Protein AF-A0A8S1H9S7-F1 (afdb_monomer_lite)

InterPro domains:
  IPR008211 Laminin, N-terminal [PF00055] (35-114)
  IPR008211 Laminin, N-terminal [PS51117] (30-124)
  IPR008211 Laminin, N-terminal [SM00136] (28-124)
  IPR050440 Laminin/Netrin Extracellular Matrix [PTHR10574] (32-111)

pLDDT: mean 72.53, std 21.13, range [36.5, 97.0]

Radius of gyration: 28.05 Å; chains: 1; bounding box: 48×44×90 Å

Structure (mmCIF, N/CA/C/O backbone):
data_AF-A0A8S1H9S7-F1
#
_entry.id   AF-A0A8S1H9S7-F1
#
loop_
_atom_site.group_PDB
_atom_site.id
_atom_site.type_symbol
_atom_site.label_atom_id
_atom_site.label_alt_id
_atom_site.label_comp_id
_atom_site.label_asym_id
_atom_site.label_entity_id
_atom_site.label_seq_id
_atom_site.pdbx_PDB_ins_code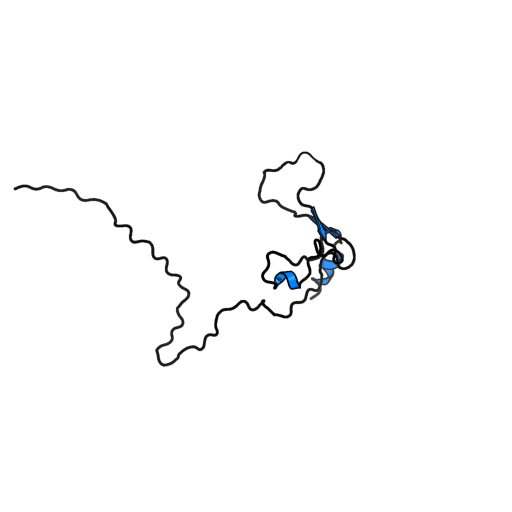
_atom_site.Cartn_x
_atom_site.Cartn_y
_atom_site.Cartn_z
_atom_site.occupancy
_atom_site.B_iso_or_equiv
_atom_site.auth_seq_id
_atom_site.auth_comp_id
_atom_site.auth_asym_id
_atom_site.auth_atom_id
_atom_site.pdbx_PDB_model_num
ATOM 1 N N . MET A 1 1 ? 25.081 -22.530 74.762 1.00 41.41 1 MET A N 1
ATOM 2 C CA . MET A 1 1 ? 26.457 -22.103 75.108 1.00 41.41 1 MET A CA 1
ATOM 3 C C . MET A 1 1 ? 27.347 -22.540 73.957 1.00 41.41 1 MET A C 1
ATOM 5 O O . MET A 1 1 ? 27.520 -23.736 73.816 1.00 41.41 1 MET A O 1
ATOM 9 N N . ARG A 1 2 ? 27.864 -21.734 73.037 1.00 36.50 2 ARG A N 1
ATOM 10 C CA . ARG A 1 2 ? 28.006 -20.289 72.792 1.00 36.50 2 ARG A CA 1
ATOM 11 C C . ARG A 1 2 ? 28.033 -20.168 71.246 1.00 36.50 2 ARG A C 1
ATOM 13 O O . ARG A 1 2 ? 28.581 -21.064 70.616 1.00 36.50 2 ARG A O 1
ATOM 20 N N . GLU A 1 3 ? 27.263 -19.274 70.626 1.00 40.66 3 GLU A N 1
ATOM 21 C CA . GLU A 1 3 ? 27.714 -17.969 70.080 1.00 40.66 3 GLU A CA 1
ATOM 22 C C . GLU A 1 3 ? 29.023 -18.083 69.257 1.00 40.66 3 GLU A C 1
ATOM 24 O O . GLU A 1 3 ? 30.015 -18.585 69.775 1.00 40.66 3 GLU A O 1
ATOM 29 N N . VAL A 1 4 ? 29.135 -17.642 67.995 1.00 41.12 4 VAL A N 1
ATOM 30 C CA . VAL A 1 4 ? 29.053 -16.238 67.542 1.00 41.12 4 VAL A CA 1
ATOM 31 C C . VAL A 1 4 ? 29.016 -16.196 65.989 1.00 41.12 4 VAL A C 1
ATOM 33 O O . VAL A 1 4 ? 29.908 -16.736 65.347 1.00 41.12 4 VAL A O 1
ATOM 36 N N . LEU A 1 5 ? 27.998 -15.515 65.438 1.00 39.31 5 LEU A N 1
ATOM 37 C CA . LEU A 1 5 ? 28.032 -14.527 64.331 1.00 39.31 5 LEU A CA 1
ATOM 38 C C . LEU A 1 5 ? 28.705 -14.874 62.976 1.00 39.31 5 LEU A C 1
ATOM 40 O O . LEU A 1 5 ? 29.923 -14.952 62.889 1.00 39.31 5 LEU A O 1
ATOM 44 N N . LEU A 1 6 ? 27.932 -14.836 61.880 1.00 36.94 6 LEU A N 1
ATOM 45 C CA . LEU A 1 6 ? 28.068 -13.787 60.850 1.00 36.94 6 LEU A CA 1
ATOM 46 C C . LEU A 1 6 ? 26.891 -13.828 59.859 1.00 36.94 6 LEU A C 1
ATOM 48 O O . LEU A 1 6 ? 26.517 -14.875 59.341 1.00 36.94 6 LEU A O 1
ATOM 52 N N . ALA A 1 7 ? 26.306 -12.653 59.639 1.00 46.06 7 ALA A N 1
ATOM 53 C CA . ALA A 1 7 ? 25.258 -12.366 58.673 1.00 46.06 7 ALA A CA 1
ATOM 54 C C . ALA A 1 7 ? 25.735 -12.540 57.218 1.00 46.06 7 ALA A C 1
ATOM 56 O O . ALA A 1 7 ? 26.934 -12.667 56.982 1.00 46.06 7 ALA A O 1
ATOM 57 N N . VAL A 1 8 ? 24.783 -12.376 56.287 1.00 43.41 8 VAL A N 1
ATOM 58 C CA . VAL A 1 8 ? 24.926 -11.856 54.908 1.00 43.41 8 VAL A CA 1
ATOM 59 C C . VAL A 1 8 ? 24.431 -12.834 53.818 1.00 43.41 8 VAL A C 1
ATOM 61 O O . VAL A 1 8 ? 25.081 -13.809 53.469 1.00 43.41 8 VAL A O 1
ATOM 64 N N . LEU A 1 9 ? 23.277 -12.446 53.248 1.00 45.97 9 LEU A N 1
ATOM 65 C CA . LEU A 1 9 ? 22.764 -12.705 51.892 1.00 45.97 9 LEU A CA 1
ATOM 66 C C . LEU A 1 9 ? 22.222 -14.098 51.555 1.00 45.97 9 LEU A C 1
ATOM 68 O O . LEU A 1 9 ? 22.912 -14.906 50.953 1.00 45.97 9 LEU A O 1
ATOM 72 N N . LEU A 1 10 ? 20.906 -14.257 51.699 1.00 40.78 10 LEU A N 1
ATOM 73 C CA . LEU A 1 10 ? 20.087 -14.637 50.546 1.00 40.78 10 LEU A CA 1
ATOM 74 C C . LEU A 1 10 ? 18.857 -13.732 50.546 1.00 40.78 10 LEU A C 1
ATOM 76 O O . LEU A 1 10 ? 17.881 -13.972 51.251 1.00 40.78 10 LEU A O 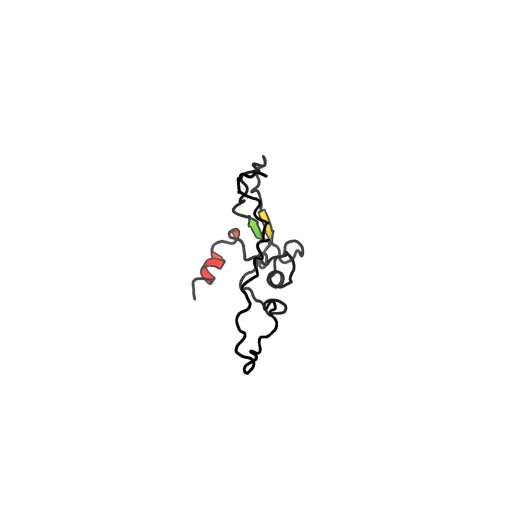1
ATOM 80 N N . ALA A 1 11 ? 18.968 -12.633 49.797 1.00 42.91 11 ALA A N 1
ATOM 81 C CA . ALA A 1 11 ? 17.824 -11.838 49.396 1.00 42.91 11 ALA A CA 1
ATOM 82 C C . ALA A 1 11 ? 16.828 -12.798 48.740 1.00 42.91 11 ALA A C 1
ATOM 84 O O . ALA A 1 11 ? 17.098 -13.350 47.673 1.00 42.91 11 ALA A O 1
ATOM 85 N N . THR A 1 12 ? 15.710 -13.057 49.415 1.00 43.53 12 THR A N 1
ATOM 86 C CA . THR A 1 12 ? 14.556 -13.683 48.785 1.00 43.53 12 THR A CA 1
ATOM 87 C C . THR A 1 12 ? 14.206 -12.789 47.612 1.00 43.53 12 THR A C 1
ATOM 89 O O . THR A 1 12 ? 13.908 -11.613 47.817 1.00 43.53 12 THR A O 1
ATOM 92 N N . SER A 1 13 ? 14.332 -13.317 46.399 1.00 47.12 13 SER A N 1
ATOM 93 C CA . SER A 1 13 ? 13.930 -12.638 45.178 1.00 47.12 13 SER A CA 1
ATOM 94 C C . SER A 1 13 ? 12.456 -12.269 45.313 1.00 47.12 13 SER A C 1
ATOM 96 O O . SER A 1 13 ? 11.583 -13.096 45.051 1.00 47.12 13 SER A O 1
ATOM 98 N N . SER A 1 14 ? 12.169 -11.046 45.764 1.00 44.81 14 SER A N 1
ATOM 99 C CA . SER A 1 14 ? 10.900 -10.405 45.475 1.00 44.81 14 SER A CA 1
ATOM 100 C C . SER A 1 14 ? 10.873 -10.328 43.960 1.00 44.81 14 SER A C 1
ATOM 102 O O . SER A 1 14 ? 11.643 -9.569 43.367 1.00 44.81 14 SER A O 1
ATOM 104 N N . ALA A 1 15 ? 10.100 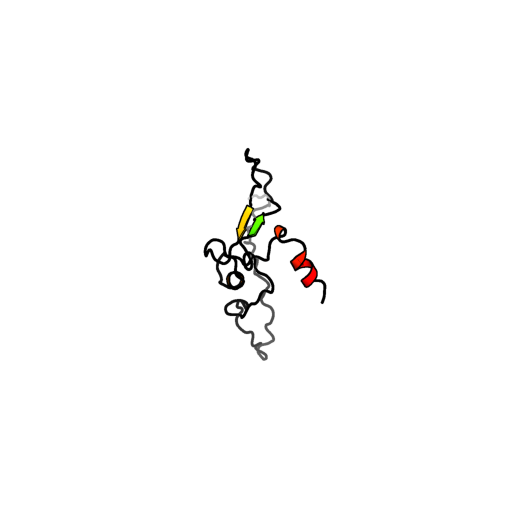-11.224 43.347 1.00 51.78 15 ALA A N 1
ATOM 105 C CA . ALA A 1 15 ? 9.768 -11.136 41.942 1.00 51.78 15 ALA A CA 1
ATOM 106 C C . ALA A 1 15 ? 9.416 -9.672 41.673 1.00 51.78 15 ALA A C 1
ATOM 108 O O . ALA A 1 15 ? 8.587 -9.099 42.379 1.00 51.78 15 ALA A O 1
ATOM 109 N N . PHE A 1 16 ? 10.152 -9.048 40.757 1.00 41.62 16 PHE A N 1
ATOM 110 C CA . PHE A 1 16 ? 9.838 -7.712 40.290 1.00 41.62 16 PHE A CA 1
ATOM 111 C C . PHE A 1 16 ? 8.455 -7.795 39.649 1.00 41.62 16 PHE A C 1
ATOM 113 O O . PHE A 1 16 ? 8.325 -8.256 38.517 1.00 41.62 16 PHE A O 1
ATOM 120 N N . ASP A 1 17 ? 7.434 -7.423 40.411 1.00 42.19 17 ASP A N 1
ATOM 121 C CA . ASP A 1 17 ? 6.100 -7.161 39.900 1.00 42.19 17 ASP A CA 1
ATOM 122 C C . ASP A 1 17 ? 6.185 -5.806 39.198 1.00 42.19 17 ASP A C 1
ATOM 124 O O . ASP A 1 17 ? 6.133 -4.743 39.817 1.00 42.19 17 ASP A O 1
ATOM 128 N N . TYR A 1 18 ? 6.514 -5.849 37.910 1.00 42.25 18 TYR A N 1
ATOM 129 C CA . TYR A 1 18 ? 6.439 -4.692 37.030 1.00 42.25 18 TYR A CA 1
ATOM 130 C C . TYR A 1 18 ? 4.962 -4.560 36.642 1.00 42.25 18 TYR A C 1
ATOM 132 O O . TYR A 1 18 ? 4.550 -5.046 35.592 1.00 42.25 18 TYR A O 1
ATOM 140 N N . ASP A 1 19 ? 4.159 -4.001 37.549 1.00 47.09 19 ASP A N 1
ATOM 141 C CA . ASP A 1 19 ? 2.751 -3.717 37.283 1.00 47.09 19 ASP A CA 1
ATOM 142 C C . ASP A 1 19 ? 2.659 -2.515 36.333 1.00 47.09 19 ASP A C 1
ATOM 144 O O . ASP A 1 19 ? 3.295 -1.472 36.524 1.00 47.09 19 ASP A O 1
ATOM 148 N N . ASP A 1 20 ? 1.930 -2.722 35.245 1.00 48.56 20 ASP A N 1
ATOM 149 C CA . ASP A 1 20 ? 1.814 -1.831 34.099 1.00 48.56 20 ASP A CA 1
ATOM 150 C C . ASP A 1 20 ? 1.013 -0.590 34.518 1.00 48.56 20 ASP A C 1
ATOM 152 O O . ASP A 1 20 ? -0.202 -0.639 34.716 1.00 48.56 20 ASP A O 1
ATOM 156 N N . GLN A 1 21 ? 1.697 0.540 34.709 1.00 52.47 21 GLN A N 1
ATOM 157 C CA . GLN A 1 21 ? 1.089 1.807 35.113 1.00 52.47 21 GLN A CA 1
ATOM 158 C C . GLN A 1 21 ? 0.311 2.431 33.936 1.00 52.47 21 GLN A C 1
ATOM 160 O O . GLN A 1 21 ? 0.698 3.455 33.381 1.00 52.47 21 GLN A O 1
ATOM 165 N N . PHE A 1 22 ? -0.809 1.814 33.559 1.00 57.28 22 PHE A N 1
ATOM 166 C CA . PHE A 1 22 ? -1.800 2.357 32.623 1.00 57.28 22 PHE A CA 1
ATOM 167 C C . PHE A 1 22 ? -3.210 2.413 33.223 1.00 57.28 22 PHE A C 1
ATOM 169 O O . PHE A 1 22 ? -4.204 2.398 32.500 1.00 57.28 22 PHE A O 1
ATOM 176 N N . GLN A 1 23 ? -3.324 2.533 34.548 1.00 62.38 23 GLN A N 1
ATOM 177 C CA . GLN A 1 23 ? -4.627 2.605 35.204 1.00 62.38 23 GLN A CA 1
ATOM 178 C C . GLN A 1 23 ? -4.675 3.657 36.318 1.00 62.38 23 GLN A C 1
ATOM 180 O O . GLN A 1 23 ? -4.810 3.328 37.491 1.00 62.38 23 GLN A O 1
ATOM 185 N N . GLU A 1 24 ? -4.646 4.942 35.962 1.00 61.03 24 GLU A N 1
ATOM 186 C CA . GLU A 1 24 ? -5.129 5.973 36.886 1.00 61.03 24 GLU A CA 1
ATOM 187 C C . GLU A 1 24 ? -5.999 7.010 36.169 1.00 61.03 24 GLU A C 1
ATOM 189 O O . GLU A 1 24 ? -5.578 8.099 35.792 1.00 61.03 24 GLU A O 1
ATOM 194 N N . PHE A 1 25 ? -7.264 6.636 35.983 1.00 55.53 25 PHE A N 1
ATOM 195 C CA . PHE A 1 25 ? -8.369 7.589 35.905 1.00 55.53 25 PHE A CA 1
ATOM 196 C C . PHE A 1 25 ? -9.577 7.001 36.644 1.00 55.53 25 PHE A C 1
ATOM 198 O O . PHE A 1 25 ? -10.628 6.737 36.064 1.00 55.53 25 PHE A O 1
ATOM 205 N N . ILE A 1 26 ? -9.408 6.720 37.938 1.00 55.59 26 ILE A N 1
ATOM 206 C CA . ILE A 1 26 ? -10.541 6.454 38.828 1.00 55.59 26 ILE A CA 1
ATOM 207 C C . ILE A 1 26 ? -10.728 7.705 39.680 1.00 55.59 26 ILE A C 1
ATOM 209 O O . ILE A 1 26 ? -10.159 7.862 40.756 1.00 55.59 26 ILE A O 1
ATOM 213 N N . THR A 1 27 ? -11.522 8.624 39.140 1.00 58.28 27 THR A N 1
ATOM 214 C CA . THR A 1 27 ? -12.236 9.639 39.911 1.00 58.28 27 THR A CA 1
ATOM 215 C C . THR A 1 27 ? -13.034 8.946 41.021 1.00 58.28 27 THR A C 1
ATOM 217 O O . THR A 1 27 ? -13.489 7.811 40.862 1.00 58.28 27 THR A O 1
ATOM 220 N N . THR A 1 28 ? -13.152 9.598 42.177 1.00 60.97 28 THR A N 1
ATOM 221 C CA . THR A 1 28 ? -13.863 9.099 43.367 1.00 60.97 28 THR A CA 1
ATOM 222 C C . THR A 1 28 ? -15.227 8.496 43.006 1.00 60.97 28 THR A C 1
ATOM 224 O O . THR A 1 28 ? -15.832 8.925 42.028 1.00 60.97 28 THR A O 1
ATOM 227 N N . GLU A 1 29 ? -15.737 7.532 43.791 1.00 61.47 29 GLU A N 1
ATOM 228 C CA . GLU A 1 29 ? -16.933 6.695 43.510 1.00 61.47 29 GLU A CA 1
ATOM 229 C C . GLU A 1 29 ? -18.198 7.424 42.988 1.00 61.47 29 GLU A C 1
ATOM 231 O O . GLU A 1 29 ? -19.114 6.783 42.470 1.00 61.47 29 GLU A O 1
ATOM 236 N N . THR A 1 30 ? -18.252 8.751 43.094 1.00 63.69 30 THR A N 1
ATOM 237 C CA . THR A 1 30 ? -19.294 9.651 42.590 1.00 63.69 30 THR A CA 1
ATOM 238 C C . THR A 1 30 ? -19.184 10.040 41.110 1.00 63.69 30 THR A C 1
ATOM 240 O O . THR A 1 30 ? -20.154 10.560 40.569 1.00 63.69 30 THR A O 1
ATOM 243 N N . GLU A 1 31 ? -18.071 9.774 40.426 1.00 64.50 31 GLU A N 1
ATOM 244 C CA . GLU A 1 31 ? -17.916 10.033 38.989 1.00 64.50 31 GLU A CA 1
ATOM 245 C C . GLU A 1 31 ? -17.284 8.811 38.327 1.00 64.50 31 GLU A C 1
ATOM 247 O O . GLU A 1 31 ? -16.071 8.702 38.210 1.00 64.50 31 GLU A O 1
ATOM 252 N N . ARG A 1 32 ? -18.090 7.840 37.894 1.00 67.56 32 ARG A N 1
ATOM 253 C CA . ARG A 1 32 ? -17.574 6.754 37.049 1.00 67.56 32 ARG A CA 1
ATOM 254 C C . ARG A 1 32 ? -17.359 7.312 35.646 1.00 67.56 32 ARG A C 1
ATOM 256 O O . ARG A 1 32 ? -18.327 7.494 34.910 1.00 67.56 32 ARG A O 1
ATOM 263 N N . GLY A 1 33 ? -16.109 7.602 35.292 1.00 72.06 33 GLY A N 1
ATOM 264 C CA . GLY A 1 33 ? -15.747 7.976 33.928 1.00 72.06 33 GLY A CA 1
ATOM 265 C C . GLY A 1 33 ? -16.229 6.911 32.940 1.00 72.06 33 GLY A C 1
ATOM 266 O O . GLY A 1 33 ? -15.947 5.723 33.101 1.00 72.06 33 GLY A O 1
ATOM 267 N N . LEU A 1 34 ? -17.007 7.322 31.939 1.00 80.44 34 LEU A N 1
ATOM 268 C CA . LEU A 1 34 ? -17.470 6.434 30.875 1.00 80.44 34 LEU A CA 1
ATOM 269 C C . LEU A 1 34 ? -16.374 6.336 29.818 1.00 80.44 34 LEU A C 1
ATOM 271 O O . LEU A 1 34 ? -16.365 7.085 28.843 1.00 80.44 34 LEU A O 1
ATOM 275 N N . PHE A 1 35 ? -15.438 5.419 30.031 1.00 83.88 35 PHE A N 1
ATOM 276 C CA . PHE A 1 35 ? -14.424 5.108 29.035 1.00 83.88 35 PHE A CA 1
ATOM 277 C C . PHE A 1 35 ? -14.927 3.979 28.131 1.00 83.88 35 PHE A C 1
ATOM 279 O O . PHE A 1 35 ? -15.356 2.937 28.637 1.00 83.88 35 PHE A O 1
ATOM 286 N N . PRO A 1 36 ? -14.920 4.162 26.800 1.00 86.06 36 PRO A N 1
ATOM 287 C CA . PRO A 1 36 ? -15.204 3.069 25.885 1.00 86.06 36 PRO A CA 1
ATOM 288 C C . PRO A 1 36 ? -14.101 2.009 25.980 1.00 86.06 36 PRO A C 1
ATOM 290 O O . PRO A 1 36 ? -12.980 2.290 26.403 1.00 86.06 36 PRO A O 1
ATOM 293 N N . ASN A 1 37 ? -14.403 0.788 25.538 1.00 89.94 37 ASN A N 1
ATOM 294 C CA . ASN A 1 37 ? -13.370 -0.233 25.378 1.00 89.94 37 ASN A CA 1
ATOM 295 C C . ASN A 1 37 ? -12.269 0.268 24.435 1.00 89.94 37 ASN A C 1
ATOM 297 O O . ASN A 1 37 ? -12.551 0.965 23.462 1.00 89.94 37 ASN A O 1
ATOM 301 N N . ILE A 1 38 ? -11.024 -0.120 24.700 1.00 90.56 38 ILE A N 1
ATOM 302 C CA . ILE A 1 38 ? -9.903 0.159 23.801 1.00 90.56 38 ILE A CA 1
ATOM 303 C C . ILE A 1 38 ? -10.002 -0.795 22.609 1.00 90.56 38 ILE A C 1
ATOM 305 O O . ILE A 1 38 ? -10.084 -2.012 22.778 1.00 90.56 38 ILE A O 1
ATOM 309 N N . PHE A 1 39 ? -9.997 -0.250 21.395 1.00 91.75 39 PHE A N 1
ATOM 310 C CA . PHE A 1 39 ? -10.004 -1.027 20.158 1.00 91.75 39 PHE A CA 1
ATOM 311 C C . PHE A 1 39 ? -9.193 -0.328 19.064 1.00 91.75 39 PHE A C 1
ATOM 313 O O . PHE A 1 39 ? -8.866 0.854 19.158 1.00 91.75 39 PHE A O 1
ATOM 320 N N . ASN A 1 40 ? -8.864 -1.071 18.007 1.00 92.75 40 ASN A N 1
ATOM 321 C CA . ASN A 1 40 ? -8.170 -0.528 16.847 1.00 92.75 40 ASN A CA 1
ATOM 322 C C . ASN A 1 40 ? -9.147 0.265 15.961 1.00 92.75 40 ASN A C 1
ATOM 324 O O . ASN A 1 40 ? -10.016 -0.326 15.322 1.00 92.75 40 ASN A O 1
ATOM 328 N N . LEU A 1 41 ? -8.972 1.588 15.899 1.00 94.00 41 LEU A N 1
ATOM 329 C CA . LEU A 1 41 ? -9.787 2.492 15.075 1.00 94.00 41 LEU A CA 1
ATOM 330 C C . LEU A 1 41 ? -9.643 2.246 13.568 1.00 94.00 41 LEU A C 1
ATOM 332 O O . LEU A 1 41 ? -10.523 2.627 12.802 1.00 94.00 41 LEU A O 1
ATOM 336 N N . ALA A 1 42 ? -8.535 1.643 13.133 1.00 95.06 42 ALA A N 1
ATOM 337 C CA . ALA A 1 42 ? -8.289 1.380 11.723 1.00 95.06 42 ALA A CA 1
ATOM 338 C C . ALA A 1 42 ? -9.169 0.240 11.191 1.00 95.06 42 ALA A C 1
ATOM 340 O O . ALA A 1 42 ? -9.566 0.259 10.024 1.00 95.06 42 ALA A O 1
ATOM 341 N N . THR A 1 43 ? -9.505 -0.736 12.039 1.00 93.06 43 THR A N 1
ATOM 342 C CA . THR A 1 43 ? -10.329 -1.884 11.655 1.00 93.06 43 THR A CA 1
ATOM 343 C C . THR A 1 43 ? -11.702 -1.408 11.176 1.00 93.06 43 THR A C 1
ATOM 345 O O . THR A 1 43 ? -12.419 -0.737 11.912 1.00 93.06 43 THR A O 1
ATOM 348 N N . ASN A 1 44 ? -12.082 -1.777 9.949 1.00 87.94 44 ASN A N 1
ATOM 349 C CA . ASN A 1 44 ? -13.320 -1.353 9.270 1.00 87.94 44 ASN A CA 1
ATOM 350 C C . ASN A 1 44 ? -13.453 0.159 9.004 1.00 87.94 44 ASN A C 1
ATOM 352 O O . ASN A 1 44 ? -14.543 0.628 8.671 1.00 87.94 44 ASN A O 1
ATOM 356 N N . SER A 1 45 ? -12.371 0.929 9.128 1.00 94.56 45 SER A N 1
ATOM 357 C CA . SER A 1 45 ? -12.361 2.326 8.693 1.00 94.56 45 SER A CA 1
ATOM 358 C C . SER A 1 45 ? -12.342 2.436 7.163 1.00 94.56 45 SER A C 1
ATOM 360 O O . SER A 1 45 ? -11.890 1.529 6.461 1.00 94.56 45 SER A O 1
ATOM 362 N N . LEU A 1 46 ? -12.822 3.563 6.630 1.00 95.50 46 LEU A N 1
ATOM 363 C CA . LEU A 1 46 ? -12.596 3.915 5.230 1.00 95.50 46 LEU A CA 1
ATOM 364 C C . LEU A 1 46 ? -11.202 4.539 5.105 1.00 95.50 46 LEU A C 1
ATOM 366 O O . LEU A 1 46 ? -10.959 5.614 5.652 1.00 95.50 46 LEU A O 1
ATOM 370 N N . ILE A 1 47 ? -10.311 3.886 4.363 1.00 95.62 47 ILE A N 1
ATOM 371 C CA . ILE A 1 47 ? -8.953 4.365 4.092 1.00 95.62 47 ILE A CA 1
ATOM 372 C C . ILE A 1 47 ? -8.791 4.680 2.601 1.00 95.62 47 ILE A C 1
ATOM 374 O O . ILE A 1 47 ? -9.319 3.971 1.748 1.00 95.62 47 ILE A O 1
ATOM 378 N N . ASN A 1 48 ? -8.070 5.756 2.281 1.00 95.62 48 ASN A N 1
ATOM 379 C CA . ASN A 1 48 ? -7.764 6.155 0.909 1.00 95.62 48 ASN A CA 1
ATOM 380 C C . ASN A 1 48 ? -6.279 6.515 0.779 1.00 95.62 48 ASN A C 1
ATOM 382 O O . ASN A 1 48 ? -5.675 7.019 1.725 1.00 95.62 48 ASN A O 1
ATOM 386 N N . SER A 1 49 ? -5.707 6.286 -0.401 1.00 93.38 49 SER A N 1
ATOM 387 C CA . SER A 1 49 ? -4.341 6.672 -0.746 1.00 93.38 49 SER A CA 1
ATOM 388 C C . SER A 1 49 ? -4.313 7.362 -2.102 1.00 93.38 49 SER A C 1
ATOM 390 O O . SER A 1 49 ? -4.943 6.912 -3.057 1.00 93.38 49 SER A O 1
ATOM 392 N N . THR A 1 50 ? -3.552 8.451 -2.197 1.00 92.19 50 THR A N 1
ATOM 393 C CA . THR A 1 50 ? -3.394 9.226 -3.435 1.00 92.19 50 THR A CA 1
ATOM 394 C C . THR A 1 50 ? -2.490 8.541 -4.455 1.00 92.19 50 THR A C 1
ATOM 396 O O . THR A 1 50 ? -2.523 8.891 -5.633 1.00 92.19 50 THR A O 1
ATOM 399 N N . ALA A 1 51 ? -1.683 7.570 -4.024 1.00 90.56 51 ALA A N 1
ATOM 400 C CA . ALA A 1 51 ? -0.724 6.897 -4.882 1.00 90.56 51 ALA A CA 1
ATOM 401 C C . ALA A 1 51 ? -0.456 5.476 -4.377 1.00 90.56 51 ALA A C 1
ATOM 403 O O . ALA A 1 51 ? -0.025 5.285 -3.244 1.00 90.56 51 ALA A O 1
ATOM 404 N N . THR A 1 52 ? -0.650 4.474 -5.230 1.00 93.81 52 THR A N 1
ATOM 405 C CA . THR A 1 52 ? -0.331 3.072 -4.922 1.00 93.81 52 THR A CA 1
ATOM 406 C C . THR A 1 52 ? 0.547 2.500 -6.027 1.00 93.81 52 THR A C 1
ATOM 408 O O . THR A 1 52 ? 0.352 2.822 -7.202 1.00 93.81 52 THR A O 1
ATOM 411 N N . CYS A 1 53 ? 1.541 1.690 -5.664 1.00 93.62 53 CYS A N 1
ATOM 412 C CA . CYS A 1 53 ? 2.444 1.094 -6.644 1.00 93.62 53 CYS A CA 1
ATOM 413 C C . CYS A 1 53 ? 1.687 0.224 -7.656 1.00 93.62 53 CYS A C 1
ATOM 415 O O . CYS A 1 53 ? 0.620 -0.324 -7.366 1.00 93.62 53 CYS A O 1
ATOM 417 N N . GLY A 1 54 ? 2.234 0.096 -8.863 1.00 93.25 54 GLY A N 1
ATOM 418 C CA . GLY A 1 54 ? 1.667 -0.800 -9.874 1.00 93.25 54 GLY A CA 1
ATOM 419 C C . GLY A 1 54 ? 0.317 -0.365 -10.471 1.00 93.25 54 GLY A C 1
ATOM 420 O O . GLY A 1 54 ? -0.243 -1.115 -11.265 1.00 93.25 54 GLY A O 1
ATOM 421 N N . GLN A 1 55 ? -0.219 0.814 -10.116 1.00 90.69 55 GLN A N 1
ATOM 422 C CA . GLN A 1 55 ? -1.537 1.291 -10.570 1.00 90.69 55 GLN A CA 1
ATOM 423 C C . GLN A 1 55 ? -1.570 1.662 -12.063 1.00 90.69 55 GLN A C 1
ATOM 425 O O . GLN A 1 55 ? -2.574 1.425 -12.731 1.00 90.69 55 GLN A O 1
ATOM 430 N N . TYR A 1 56 ? -0.490 2.249 -12.589 1.00 88.12 56 TYR A N 1
ATOM 431 C CA . TYR A 1 56 ? -0.392 2.654 -14.000 1.00 88.12 56 TYR A CA 1
ATOM 432 C C . TYR A 1 56 ? 0.292 1.599 -14.870 1.00 88.12 56 TYR A C 1
ATOM 434 O O . TYR A 1 56 ? -0.080 1.387 -16.022 1.00 88.12 56 TYR A O 1
ATOM 442 N N . SER A 1 57 ? 1.317 0.953 -14.323 1.00 90.00 57 SER A N 1
ATOM 443 C CA . SER A 1 57 ? 2.107 -0.073 -14.990 1.00 90.00 57 SER A CA 1
ATOM 444 C C . SER A 1 57 ? 2.844 -0.905 -13.954 1.00 90.00 57 SER A C 1
ATOM 446 O O . SER A 1 57 ? 3.120 -0.420 -12.858 1.00 90.00 57 SER A O 1
ATOM 448 N N . ARG A 1 58 ? 3.237 -2.120 -14.342 1.00 92.50 58 ARG A N 1
ATOM 449 C CA . ARG A 1 58 ? 4.170 -2.959 -13.585 1.00 92.50 58 ARG A CA 1
ATOM 450 C C . ARG A 1 58 ? 5.414 -2.158 -13.189 1.00 92.50 58 ARG A C 1
ATOM 452 O O . ARG A 1 58 ? 6.073 -1.575 -14.048 1.00 92.50 58 ARG A O 1
ATOM 459 N N . GLU A 1 59 ? 5.727 -2.155 -11.902 1.00 91.62 59 GLU A N 1
ATOM 460 C CA . GLU A 1 59 ? 6.751 -1.310 -11.293 1.00 91.62 59 GLU A CA 1
ATOM 461 C C . GLU A 1 59 ? 7.753 -2.158 -10.507 1.00 91.62 59 GLU A C 1
ATOM 463 O O . GLU A 1 59 ? 7.365 -3.090 -9.813 1.00 91.62 59 GLU A O 1
ATOM 468 N N . GLU A 1 60 ? 9.045 -1.848 -10.598 1.00 90.81 60 GLU A N 1
ATOM 469 C CA . GLU A 1 60 ? 10.077 -2.470 -9.762 1.00 90.81 60 GLU A CA 1
ATOM 470 C C . GLU A 1 60 ? 10.328 -1.608 -8.521 1.00 90.81 60 GLU A C 1
ATOM 472 O O . GLU A 1 60 ? 10.451 -0.381 -8.614 1.00 90.81 60 GLU A O 1
ATOM 477 N N . TYR A 1 61 ? 10.419 -2.244 -7.354 1.00 89.88 61 TYR A N 1
ATOM 478 C CA . TYR A 1 61 ? 10.834 -1.604 -6.111 1.00 89.88 61 TYR A CA 1
ATOM 479 C C . TYR A 1 61 ? 11.961 -2.402 -5.458 1.00 89.88 61 TYR A C 1
ATOM 481 O O . TYR A 1 61 ? 12.018 -3.625 -5.547 1.00 89.88 61 TYR A O 1
ATOM 489 N N . CYS A 1 62 ? 12.858 -1.700 -4.770 1.00 87.38 62 CYS A N 1
ATOM 490 C CA . CYS A 1 62 ? 14.012 -2.298 -4.112 1.00 87.38 62 CYS A CA 1
ATOM 491 C C . CYS A 1 62 ? 14.094 -1.837 -2.664 1.00 87.38 62 CYS A C 1
ATOM 493 O O . CYS A 1 62 ? 13.933 -0.650 -2.368 1.00 87.38 62 CYS A O 1
ATOM 495 N N . LYS A 1 63 ? 14.401 -2.760 -1.754 1.00 82.75 63 LYS A N 1
ATOM 496 C CA . LYS A 1 63 ? 14.677 -2.412 -0.362 1.00 82.75 63 LYS A CA 1
ATOM 497 C C . LYS A 1 63 ? 16.097 -1.853 -0.242 1.00 82.75 63 LYS A C 1
ATOM 499 O O . LYS A 1 63 ? 17.072 -2.544 -0.520 1.00 82.75 63 LYS A O 1
ATOM 504 N N . LEU A 1 64 ? 16.192 -0.577 0.144 1.00 75.69 64 LEU A N 1
ATOM 505 C CA . LEU A 1 64 ? 17.432 0.210 0.072 1.00 75.69 64 LEU A CA 1
ATOM 506 C C . LEU A 1 64 ? 18.480 -0.148 1.131 1.00 75.69 64 LEU A C 1
ATOM 508 O O . LEU A 1 64 ? 19.662 0.090 0.902 1.00 75.69 64 LEU A O 1
ATOM 512 N N . VAL A 1 65 ? 18.084 -0.696 2.282 1.00 70.12 65 VAL A N 1
ATOM 513 C CA . VAL A 1 65 ? 19.034 -1.061 3.339 1.00 70.12 65 VAL A CA 1
ATOM 514 C C . VAL A 1 65 ? 18.642 -2.388 3.968 1.00 70.12 65 VAL A C 1
ATOM 516 O O . VAL A 1 65 ? 17.499 -2.601 4.382 1.00 70.12 65 VAL A O 1
ATOM 519 N N . GLU A 1 66 ? 19.627 -3.269 4.074 1.00 60.94 66 GLU A N 1
ATOM 520 C CA . GLU A 1 66 ? 19.591 -4.417 4.961 1.00 60.94 66 GLU A CA 1
ATOM 521 C C . GLU A 1 66 ? 20.353 -4.049 6.238 1.00 60.94 66 GLU A C 1
ATOM 523 O O . GLU A 1 66 ? 21.532 -3.712 6.192 1.00 60.94 66 GLU A O 1
ATOM 528 N N . HIS A 1 67 ? 19.695 -4.117 7.398 1.00 59.56 67 HIS A N 1
ATOM 529 C CA . HIS A 1 67 ? 20.343 -3.912 8.703 1.00 59.56 67 HIS A CA 1
ATOM 530 C C . HIS A 1 67 ? 21.215 -5.127 9.116 1.00 59.56 67 HIS A C 1
ATOM 532 O O . HIS A 1 67 ? 21.570 -5.300 10.280 1.00 59.56 67 HIS A O 1
ATOM 538 N N . VAL A 1 68 ? 21.554 -6.008 8.169 1.00 52.94 68 VAL A N 1
ATOM 539 C CA . VAL A 1 68 ? 22.367 -7.207 8.388 1.00 52.94 68 VAL A CA 1
ATOM 540 C C . VAL A 1 68 ? 23.470 -7.247 7.333 1.00 52.94 68 VAL A C 1
ATOM 542 O O . VAL A 1 68 ? 23.253 -7.609 6.182 1.00 52.94 68 VAL A O 1
ATOM 545 N N . LEU A 1 69 ? 24.685 -6.883 7.738 1.00 55.19 69 LEU A N 1
ATOM 546 C CA . LEU A 1 69 ? 25.905 -6.929 6.924 1.00 55.19 69 LEU A CA 1
ATOM 547 C C . LEU A 1 69 ? 26.387 -8.367 6.636 1.00 55.19 69 LEU A C 1
ATOM 549 O O . LEU A 1 69 ? 27.570 -8.641 6.786 1.00 55.19 69 LEU A O 1
ATOM 553 N N . LEU A 1 70 ? 25.523 -9.316 6.265 1.00 51.72 70 LEU A N 1
ATOM 554 C CA . LEU A 1 70 ? 25.954 -10.689 5.960 1.00 51.72 70 LEU A CA 1
ATOM 555 C C . LEU A 1 70 ? 25.117 -11.362 4.866 1.00 51.72 70 LEU A C 1
ATOM 557 O O . LEU A 1 70 ? 24.562 -12.439 5.068 1.00 51.72 70 LEU A O 1
ATOM 561 N N . ARG A 1 71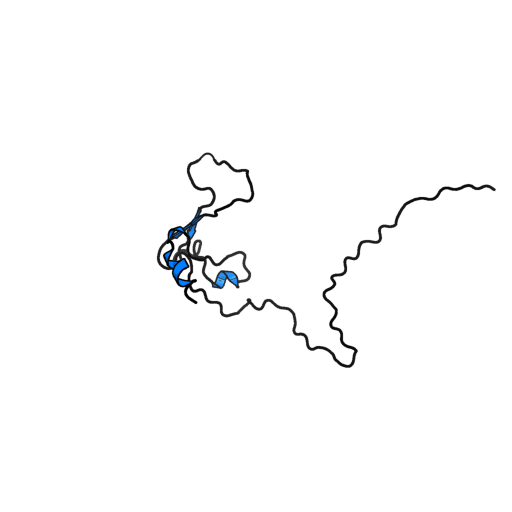 ? 25.114 -10.802 3.654 1.00 54.31 71 ARG A N 1
ATOM 562 C CA . ARG A 1 71 ? 25.114 -11.659 2.460 1.00 54.31 71 ARG A CA 1
ATOM 563 C C . ARG A 1 71 ? 25.641 -10.924 1.235 1.00 54.31 71 ARG A C 1
ATOM 565 O O . ARG A 1 71 ? 24.893 -10.443 0.394 1.00 54.31 71 ARG A O 1
ATOM 572 N N . ALA A 1 72 ? 26.964 -10.909 1.096 1.00 53.12 72 ALA A 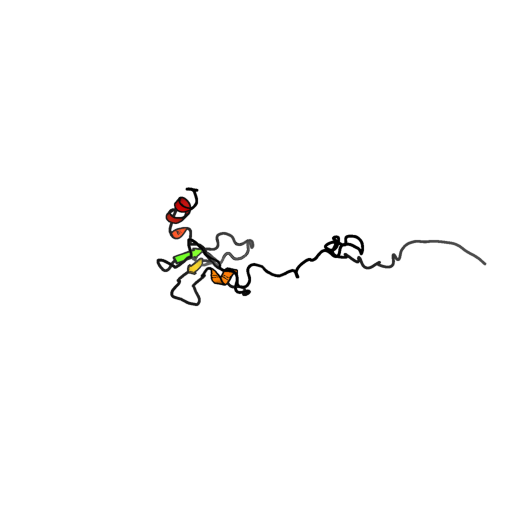N 1
ATOM 573 C CA . ALA A 1 72 ? 27.577 -10.782 -0.218 1.00 53.12 72 ALA A CA 1
ATOM 574 C C . ALA A 1 72 ? 27.212 -12.041 -1.026 1.00 53.12 72 ALA A C 1
ATOM 576 O O . ALA A 1 72 ? 27.950 -13.024 -1.043 1.00 53.12 72 ALA A O 1
ATOM 577 N N . THR A 1 73 ? 26.022 -12.066 -1.629 1.00 49.38 73 THR A N 1
ATOM 578 C CA . THR A 1 73 ? 25.705 -13.084 -2.625 1.00 49.38 73 THR A CA 1
ATOM 579 C C . THR A 1 73 ? 26.483 -12.735 -3.877 1.00 49.38 73 THR A C 1
ATOM 581 O O . THR A 1 73 ? 26.280 -11.692 -4.491 1.00 49.38 73 THR A O 1
ATOM 584 N N . THR A 1 74 ? 27.396 -13.622 -4.238 1.00 53.47 74 THR A N 1
ATOM 585 C CA . THR A 1 74 ? 28.113 -13.652 -5.506 1.00 53.47 74 THR A CA 1
ATOM 586 C C . THR A 1 74 ? 27.125 -13.886 -6.653 1.00 53.47 74 THR A C 1
ATOM 588 O O . THR A 1 74 ? 27.020 -15.000 -7.153 1.00 53.47 74 THR A O 1
ATOM 591 N N . ASN A 1 75 ? 26.340 -12.880 -7.029 1.00 49.25 75 ASN A N 1
ATOM 592 C CA . ASN A 1 75 ? 25.774 -12.742 -8.367 1.00 49.25 75 ASN A CA 1
ATOM 593 C C . ASN A 1 75 ? 25.176 -11.342 -8.533 1.00 49.25 75 ASN A C 1
ATOM 595 O O . ASN A 1 75 ? 24.565 -10.798 -7.619 1.00 49.25 75 ASN A O 1
ATOM 599 N N . THR A 1 76 ? 25.367 -10.777 -9.711 1.00 51.72 76 THR A N 1
ATOM 600 C CA . THR A 1 76 ? 24.990 -9.432 -10.143 1.00 51.72 76 THR A CA 1
ATOM 601 C C . THR A 1 76 ? 23.467 -9.241 -10.169 1.00 51.72 76 THR A C 1
ATOM 603 O O . THR A 1 76 ? 22.863 -9.301 -11.234 1.00 51.72 76 THR A O 1
ATOM 606 N N . GLN A 1 77 ? 22.833 -9.036 -9.012 1.00 54.69 77 GLN A N 1
ATOM 607 C CA . GLN A 1 77 ? 21.441 -8.593 -8.855 1.00 54.69 77 GLN A CA 1
ATOM 608 C C . GLN A 1 77 ? 21.284 -7.956 -7.466 1.00 54.69 77 GLN A C 1
ATOM 610 O O . GLN A 1 77 ? 21.727 -8.506 -6.460 1.00 54.69 77 GLN A O 1
ATOM 615 N N . SER A 1 78 ? 20.711 -6.755 -7.423 1.00 56.91 78 SER A N 1
ATOM 616 C CA . SER A 1 78 ? 20.431 -5.979 -6.212 1.00 56.91 78 SER A CA 1
ATOM 617 C C . SER A 1 78 ? 19.679 -6.835 -5.176 1.00 56.91 78 SER A C 1
ATOM 619 O O . SER A 1 78 ? 18.673 -7.453 -5.518 1.00 56.91 78 SER A O 1
ATOM 621 N N . PRO A 1 79 ? 20.134 -6.906 -3.911 1.00 62.53 79 PRO A N 1
ATOM 622 C CA . PRO A 1 79 ? 19.829 -8.051 -3.049 1.00 62.53 79 PRO A CA 1
ATOM 623 C C . PRO A 1 79 ? 18.358 -8.224 -2.631 1.00 62.53 79 PRO A C 1
ATOM 625 O O . PRO A 1 79 ? 18.026 -9.287 -2.114 1.00 62.53 79 PRO A O 1
ATOM 628 N N . GLN A 1 80 ? 17.465 -7.245 -2.831 1.00 74.56 80 GLN A N 1
ATOM 629 C CA . GLN A 1 80 ? 16.058 -7.312 -2.391 1.00 74.56 80 GLN A CA 1
ATOM 630 C C . GLN A 1 80 ? 15.134 -6.444 -3.272 1.00 74.56 80 GLN A C 1
ATOM 632 O O . GLN A 1 80 ? 14.465 -5.539 -2.764 1.00 74.56 80 GLN A O 1
ATOM 637 N N . CYS A 1 81 ? 15.131 -6.670 -4.589 1.00 87.62 81 CYS A N 1
ATOM 638 C CA . CYS A 1 81 ? 14.149 -6.059 -5.492 1.00 87.62 81 CYS A CA 1
ATOM 639 C C . CYS A 1 81 ? 13.001 -7.021 -5.798 1.00 87.62 81 CYS A C 1
ATOM 641 O O . CYS A 1 81 ? 13.211 -8.225 -5.945 1.00 87.62 81 CYS A O 1
ATOM 643 N N . ASP A 1 82 ? 11.792 -6.481 -5.890 1.00 90.19 82 ASP A N 1
ATOM 644 C CA . ASP A 1 82 ? 10.603 -7.204 -6.324 1.00 90.19 82 ASP A CA 1
ATOM 645 C C . ASP A 1 82 ? 9.727 -6.286 -7.193 1.00 90.19 82 ASP A C 1
ATOM 647 O O . ASP A 1 82 ? 10.040 -5.120 -7.446 1.00 90.19 82 ASP A O 1
ATOM 651 N N . ILE A 1 83 ? 8.638 -6.842 -7.702 1.00 92.38 83 ILE A N 1
ATOM 652 C CA . ILE A 1 83 ? 7.715 -6.201 -8.619 1.00 92.38 83 ILE A CA 1
ATOM 653 C C . ILE A 1 83 ? 6.416 -5.891 -7.895 1.00 92.38 83 ILE A C 1
ATOM 655 O O . ILE A 1 83 ? 5.874 -6.745 -7.200 1.00 92.38 83 ILE A O 1
ATOM 659 N N . CYS A 1 84 ? 5.891 -4.697 -8.137 1.00 94.44 84 CYS A N 1
ATOM 660 C CA . CYS A 1 84 ? 4.527 -4.332 -7.827 1.00 94.44 84 CYS A CA 1
ATOM 661 C C . CYS A 1 84 ? 3.675 -4.258 -9.101 1.00 94.44 84 CYS A C 1
ATOM 663 O O . CYS A 1 84 ? 4.018 -3.559 -10.058 1.00 94.44 84 CYS A O 1
ATOM 665 N N . ASP A 1 85 ? 2.554 -4.976 -9.114 1.00 95.12 85 ASP A N 1
ATOM 666 C CA . ASP A 1 85 ? 1.580 -4.969 -10.210 1.00 95.12 85 ASP A CA 1
ATOM 667 C C . ASP A 1 85 ? 0.167 -5.116 -9.644 1.00 95.12 85 ASP A C 1
ATOM 669 O O . ASP A 1 85 ? -0.129 -6.091 -8.956 1.00 95.12 85 ASP A O 1
ATOM 673 N N . VAL A 1 86 ? -0.719 -4.159 -9.939 1.00 94.25 86 VAL A N 1
ATOM 674 C CA . VAL A 1 86 ? -2.110 -4.179 -9.460 1.00 94.25 86 VAL A CA 1
ATOM 675 C C . VAL A 1 86 ? -2.916 -5.358 -10.022 1.00 94.25 86 VAL A C 1
ATOM 677 O O . VAL A 1 86 ? -3.868 -5.815 -9.383 1.00 94.25 86 VAL A O 1
ATOM 680 N N . ASN A 1 87 ? -2.526 -5.873 -11.192 1.00 94.56 87 ASN A N 1
ATOM 681 C CA . ASN A 1 87 ? -3.221 -6.962 -11.878 1.00 94.56 87 ASN A CA 1
ATOM 682 C C . ASN A 1 87 ? -2.845 -8.344 -11.329 1.00 94.56 87 ASN A C 1
ATOM 684 O O . ASN A 1 87 ? -3.588 -9.304 -11.532 1.00 94.56 87 ASN A O 1
ATOM 688 N N . ASP A 1 88 ? -1.721 -8.454 -10.616 1.00 95.69 88 ASP A N 1
ATOM 689 C CA . ASP A 1 88 ? -1.271 -9.695 -9.993 1.00 95.69 88 ASP A CA 1
ATOM 690 C C . ASP A 1 88 ? -1.585 -9.676 -8.491 1.00 95.69 88 ASP A C 1
ATOM 692 O O . ASP A 1 88 ? -1.047 -8.893 -7.710 1.00 95.69 88 ASP A O 1
ATOM 696 N N . VAL A 1 89 ? -2.452 -10.589 -8.054 1.00 94.56 89 VAL A N 1
ATOM 697 C CA . VAL A 1 89 ? -2.883 -10.707 -6.652 1.00 94.56 89 VAL A CA 1
ATOM 698 C C . VAL A 1 89 ? -1.713 -10.942 -5.689 1.00 94.56 89 VAL A C 1
ATOM 700 O O . VAL A 1 89 ? -1.795 -10.535 -4.527 1.00 94.56 89 VAL A O 1
ATOM 703 N N . HIS A 1 90 ? -0.631 -11.563 -6.156 1.00 94.12 90 HIS A N 1
ATOM 704 C CA . HIS A 1 90 ? 0.558 -11.856 -5.358 1.00 94.12 90 HIS A CA 1
ATOM 705 C C . HIS A 1 90 ? 1.584 -10.719 -5.348 1.00 94.12 90 HIS A C 1
ATOM 707 O O . HIS A 1 90 ? 2.492 -10.746 -4.518 1.00 94.12 90 HIS A O 1
ATOM 713 N N . LYS A 1 91 ? 1.446 -9.739 -6.248 1.00 95.31 91 LYS A N 1
ATOM 714 C CA . LYS A 1 91 ? 2.365 -8.600 -6.409 1.00 95.31 91 LYS A CA 1
ATOM 715 C C . LYS A 1 91 ? 1.681 -7.242 -6.230 1.00 95.31 91 LYS A C 1
ATOM 717 O O . LYS A 1 91 ? 2.322 -6.206 -6.351 1.00 95.31 91 LYS A O 1
ATOM 722 N N . ARG A 1 92 ? 0.383 -7.215 -5.932 1.00 96.00 92 ARG A N 1
ATOM 723 C CA . ARG A 1 92 ? -0.352 -5.988 -5.606 1.00 96.00 92 ARG A CA 1
ATOM 724 C C . ARG A 1 92 ? -0.238 -5.641 -4.126 1.00 96.00 92 ARG A C 1
ATOM 726 O O . ARG A 1 92 ? -0.273 -6.522 -3.267 1.00 96.00 92 ARG A O 1
ATOM 733 N N . HIS A 1 93 ? -0.229 -4.344 -3.838 1.00 96.81 93 HIS A N 1
ATOM 734 C CA . HIS A 1 93 ? -0.117 -3.794 -2.483 1.00 96.81 93 HIS A CA 1
ATOM 735 C C . HIS A 1 93 ? -1.121 -2.649 -2.250 1.00 96.81 93 HIS A C 1
ATOM 737 O O . HIS A 1 93 ? -0.712 -1.502 -2.054 1.00 96.81 93 HIS A O 1
ATOM 743 N N . PRO A 1 94 ? -2.437 -2.918 -2.333 1.00 96.62 94 PRO A N 1
ATOM 744 C CA . PRO A 1 94 ? -3.467 -1.892 -2.253 1.00 96.62 94 PRO A CA 1
ATOM 745 C C . PRO A 1 94 ? -3.671 -1.380 -0.815 1.00 96.62 94 PRO A C 1
ATOM 747 O O . PRO A 1 94 ? -3.189 -1.981 0.148 1.00 96.62 94 PRO A O 1
ATOM 750 N N . ILE A 1 95 ? -4.353 -0.238 -0.670 1.00 96.38 95 ILE A N 1
ATOM 751 C CA . ILE A 1 95 ? -4.449 0.504 0.601 1.00 96.38 95 ILE A CA 1
ATOM 752 C C . ILE A 1 95 ? -5.173 -0.277 1.707 1.00 96.38 95 ILE A C 1
ATOM 754 O O . ILE A 1 95 ? -4.873 -0.115 2.887 1.00 96.38 95 ILE A O 1
ATOM 758 N N . GLU A 1 96 ? -6.058 -1.201 1.340 1.00 95.62 96 GLU A N 1
ATOM 759 C CA . GLU A 1 96 ? -6.814 -2.028 2.279 1.00 95.62 96 GLU A CA 1
ATOM 760 C C . GLU A 1 96 ? -5.906 -2.971 3.079 1.00 95.62 96 GLU A C 1
ATOM 76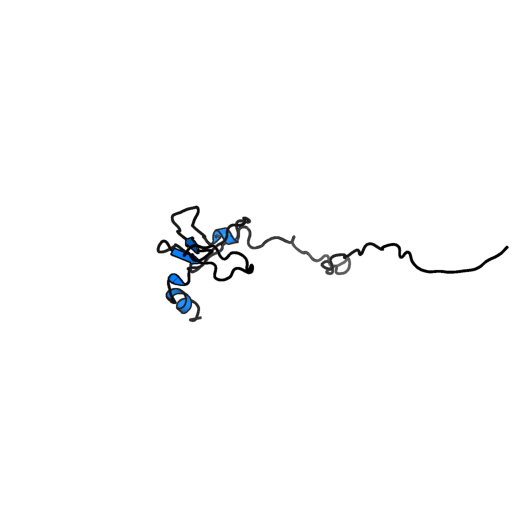2 O O . GLU A 1 96 ? -6.228 -3.314 4.215 1.00 95.62 96 GLU A O 1
ATOM 767 N N . TYR A 1 97 ? -4.739 -3.349 2.538 1.00 96.25 97 TYR A N 1
ATOM 768 C CA . TYR A 1 97 ? -3.774 -4.191 3.255 1.00 96.25 97 TYR A CA 1
ATOM 769 C C . TYR A 1 97 ? -3.189 -3.500 4.495 1.00 96.25 97 TYR A C 1
ATOM 771 O O . TYR A 1 97 ? -2.635 -4.177 5.351 1.00 96.25 97 TYR A O 1
ATOM 779 N N . ALA A 1 98 ? -3.316 -2.176 4.630 1.00 95.88 98 ALA A N 1
ATOM 780 C CA . ALA A 1 98 ? -2.884 -1.462 5.831 1.00 95.88 98 ALA A CA 1
ATOM 781 C C . ALA A 1 98 ? -3.821 -1.672 7.036 1.00 95.88 98 ALA A C 1
ATOM 783 O O . ALA A 1 98 ? -3.410 -1.447 8.173 1.00 95.88 98 ALA A O 1
ATOM 784 N N . ILE A 1 99 ? -5.073 -2.084 6.801 1.00 96.19 99 ILE A N 1
ATOM 785 C CA . ILE A 1 99 ? -6.118 -2.174 7.836 1.00 96.19 99 ILE A CA 1
ATOM 786 C C . ILE A 1 99 ? -6.779 -3.555 7.924 1.00 96.19 99 ILE A C 1
ATOM 788 O O . ILE A 1 99 ? -7.706 -3.747 8.708 1.00 96.19 99 ILE A O 1
ATOM 792 N N . ASP A 1 100 ? -6.316 -4.528 7.135 1.00 94.75 100 ASP A N 1
ATOM 793 C CA . ASP A 1 100 ? -6.929 -5.859 7.036 1.00 94.75 100 ASP A CA 1
ATOM 794 C C . ASP A 1 100 ? -6.559 -6.815 8.187 1.00 94.75 100 ASP A C 1
ATOM 796 O O . ASP A 1 100 ? -7.057 -7.940 8.246 1.00 94.75 100 ASP A O 1
ATOM 800 N N . GLY A 1 101 ? -5.681 -6.385 9.100 1.00 93.69 101 GLY A N 1
ATOM 801 C CA . GLY A 1 101 ? -5.209 -7.183 10.234 1.00 93.69 101 GLY A CA 1
ATOM 802 C C . GLY A 1 101 ? -4.242 -8.312 9.859 1.00 93.69 101 GLY A C 1
ATOM 803 O O . GLY A 1 101 ? -3.910 -9.141 10.707 1.00 93.69 101 GLY A O 1
ATOM 804 N N . THR A 1 102 ? -3.782 -8.375 8.607 1.00 94.62 102 THR A N 1
ATOM 805 C CA . THR A 1 102 ? -2.793 -9.353 8.142 1.00 94.62 102 THR A CA 1
ATOM 806 C C . THR A 1 102 ? -1.374 -8.771 8.163 1.00 94.62 102 THR A C 1
ATOM 808 O O . THR A 1 102 ? -1.147 -7.626 8.532 1.00 94.62 102 THR A O 1
ATOM 811 N N . ARG A 1 103 ? -0.377 -9.576 7.767 1.00 95.25 103 ARG A N 1
ATOM 812 C CA . ARG A 1 103 ? 1.019 -9.123 7.586 1.00 95.25 103 ARG A CA 1
ATOM 813 C C . ARG A 1 103 ? 1.286 -8.534 6.197 1.00 95.25 103 ARG A C 1
ATOM 815 O O . ARG A 1 103 ? 2.443 -8.331 5.831 1.00 95.25 103 ARG A O 1
ATOM 822 N N . ARG A 1 104 ? 0.244 -8.365 5.381 1.00 95.50 104 ARG A N 1
ATOM 823 C CA . ARG A 1 104 ? 0.366 -7.681 4.094 1.00 95.50 104 ARG A CA 1
ATOM 824 C C . ARG A 1 104 ? 0.544 -6.187 4.344 1.00 95.50 104 ARG A C 1
ATOM 826 O O . ARG A 1 104 ? 0.341 -5.704 5.450 1.00 95.50 104 ARG A O 1
ATOM 833 N N . TRP A 1 105 ? 0.979 -5.472 3.318 1.00 96.00 105 TRP A N 1
ATOM 834 C CA . TRP A 1 105 ? 1.222 -4.040 3.415 1.00 96.00 105 TRP A CA 1
ATOM 835 C C . TRP A 1 105 ? 0.722 -3.329 2.164 1.00 96.00 105 TRP A C 1
ATOM 837 O O . TRP A 1 105 ? 0.696 -3.908 1.073 1.00 96.00 105 TRP A O 1
ATOM 847 N N . TRP A 1 106 ? 0.347 -2.067 2.344 1.00 97.00 106 TRP A N 1
ATOM 848 C CA . TRP A 1 106 ? 0.192 -1.106 1.260 1.00 97.00 106 TRP A CA 1
ATOM 849 C C . TRP A 1 106 ? 1.555 -0.522 0.880 1.00 97.00 106 TRP A C 1
ATOM 851 O O . TRP A 1 106 ? 2.400 -0.308 1.750 1.00 97.00 106 TRP A O 1
ATOM 861 N N . GLN A 1 107 ? 1.752 -0.226 -0.403 1.00 94.62 107 GLN A N 1
ATOM 862 C CA . GLN A 1 107 ? 3.006 0.308 -0.922 1.00 94.62 107 GLN A CA 1
ATOM 863 C C . GLN A 1 107 ? 2.747 1.527 -1.816 1.00 94.62 107 GLN A C 1
ATOM 865 O O . GLN A 1 107 ? 1.991 1.461 -2.789 1.00 94.62 107 GLN A O 1
ATOM 870 N N . SER A 1 108 ? 3.417 2.639 -1.507 1.00 93.88 108 SER A N 1
ATOM 871 C CA . SER A 1 108 ? 3.472 3.806 -2.389 1.00 93.88 108 SER A CA 1
ATOM 872 C C . SER A 1 108 ? 4.318 3.512 -3.636 1.00 93.88 108 SER A C 1
ATOM 874 O O . SER A 1 108 ? 5.137 2.585 -3.621 1.00 93.88 108 SER A O 1
ATOM 876 N N . PRO A 1 109 ? 4.167 4.293 -4.718 1.00 92.12 109 PRO A N 1
ATOM 877 C CA . PRO A 1 109 ? 4.999 4.135 -5.904 1.00 92.12 109 PRO A CA 1
ATOM 878 C C . PRO A 1 109 ? 6.495 4.244 -5.599 1.00 92.12 109 PRO A C 1
ATOM 880 O O . PRO A 1 109 ? 6.936 4.984 -4.717 1.00 92.12 109 PRO A O 1
ATOM 883 N N . SER A 1 110 ? 7.273 3.474 -6.341 1.00 87.31 110 SER A N 1
ATOM 884 C CA . SER A 1 110 ? 8.717 3.373 -6.259 1.00 87.31 110 SER A CA 1
ATOM 885 C C . SER A 1 110 ? 9.414 4.624 -6.793 1.00 87.31 110 SER A C 1
ATOM 887 O O . SER A 1 110 ? 8.892 5.408 -7.588 1.00 87.31 110 SER A O 1
ATOM 889 N N . LEU A 1 111 ? 10.665 4.797 -6.362 1.00 82.12 111 LEU A N 1
ATOM 890 C CA . LEU A 1 111 ? 11.509 5.903 -6.807 1.00 82.12 111 LEU A CA 1
ATOM 891 C C . LEU A 1 111 ? 11.869 5.805 -8.303 1.00 82.12 111 LEU A C 1
ATOM 893 O O . LEU A 1 111 ? 12.247 6.812 -8.901 1.00 82.12 111 LEU A O 1
ATOM 897 N N . ALA A 1 112 ? 11.738 4.620 -8.918 1.00 74.56 112 ALA A N 1
ATOM 898 C CA . ALA A 1 112 ? 12.019 4.410 -10.339 1.00 74.56 112 ALA A CA 1
ATOM 899 C C . ALA A 1 112 ? 11.031 5.164 -11.246 1.00 74.56 112 ALA A C 1
ATOM 901 O O . ALA A 1 112 ? 11.414 5.612 -12.324 1.00 74.56 112 ALA A O 1
ATOM 902 N N . ASN A 1 113 ? 9.801 5.400 -10.775 1.00 71.62 113 ASN A N 1
ATOM 903 C CA . ASN A 1 113 ? 8.815 6.244 -11.456 1.00 71.62 113 ASN A CA 1
ATOM 904 C C . ASN A 1 113 ? 9.164 7.753 -11.433 1.00 71.62 113 ASN A C 1
ATOM 906 O O . ASN A 1 113 ? 8.445 8.579 -12.003 1.00 71.62 113 ASN A O 1
ATOM 910 N N . GLY A 1 114 ? 10.300 8.124 -10.830 1.00 66.38 114 GLY A N 1
ATOM 911 C CA . GLY A 1 114 ? 10.855 9.473 -10.823 1.00 66.38 114 GLY A CA 1
ATOM 912 C C . GLY A 1 114 ? 10.243 10.400 -9.770 1.00 66.38 114 GLY A C 1
ATOM 913 O O . GLY A 1 114 ? 9.481 10.000 -8.894 1.00 66.38 114 GLY A O 1
ATOM 914 N N . LEU A 1 115 ? 10.582 11.691 -9.861 1.00 62.34 115 LEU A N 1
ATOM 915 C CA . LEU A 1 115 ? 10.068 12.755 -8.983 1.00 62.34 115 LEU A CA 1
ATOM 916 C C . LEU A 1 115 ? 8.586 13.075 -9.171 1.00 62.34 115 LEU A C 1
ATOM 918 O O . LEU A 1 115 ? 8.034 13.818 -8.363 1.00 62.34 115 LEU A O 1
ATOM 922 N N . LYS A 1 116 ? 7.948 12.507 -10.199 1.00 59.75 116 LYS A N 1
ATOM 923 C CA . LYS A 1 116 ? 6.595 12.859 -10.646 1.00 59.75 116 LYS A CA 1
ATOM 924 C C . LYS A 1 116 ? 5.538 12.830 -9.538 1.00 59.75 116 LYS A C 1
ATOM 926 O O . LYS A 1 116 ? 4.535 13.516 -9.655 1.00 59.75 116 LYS A O 1
ATOM 931 N N . ILE A 1 117 ? 5.763 12.050 -8.481 1.00 57.59 117 ILE A N 1
ATOM 932 C CA . ILE A 1 117 ? 4.840 11.907 -7.346 1.00 57.59 117 ILE A CA 1
ATOM 933 C C . ILE A 1 117 ? 5.283 12.738 -6.130 1.00 57.59 117 ILE A C 1
ATOM 935 O O . ILE A 1 117 ? 4.450 13.136 -5.316 1.00 57.59 117 ILE A O 1
ATOM 939 N N . ARG A 1 118 ? 6.579 13.068 -6.015 1.00 52.69 118 ARG A N 1
ATOM 940 C CA . ARG A 1 118 ? 7.090 13.933 -4.937 1.00 52.69 118 ARG A CA 1
ATOM 941 C C . ARG A 1 118 ? 6.665 15.393 -5.115 1.00 52.69 118 ARG A C 1
ATOM 943 O O . ARG A 1 118 ? 6.412 16.055 -4.118 1.00 52.69 118 ARG A O 1
ATOM 950 N N . GLU A 1 119 ? 6.528 15.880 -6.349 1.00 46.41 119 GLU A N 1
ATOM 951 C CA . GLU A 1 119 ? 6.086 17.264 -6.610 1.00 46.41 119 GLU A CA 1
ATOM 952 C C . GLU A 1 119 ? 4.606 17.503 -6.268 1.00 46.41 119 GLU A C 1
ATOM 954 O O . GLU A 1 119 ? 4.246 18.600 -5.852 1.00 46.41 119 GLU A O 1
ATOM 959 N N . SER A 1 120 ? 3.753 16.475 -6.325 1.00 48.47 120 SER A N 1
ATOM 960 C CA . SER A 1 120 ? 2.347 16.573 -5.900 1.00 48.47 120 SER A CA 1
ATOM 961 C C . SER A 1 120 ? 2.133 16.551 -4.378 1.00 48.47 120 SER A C 1
ATOM 963 O O . SER A 1 120 ? 1.002 16.696 -3.935 1.00 48.47 120 SER A O 1
ATOM 965 N N . GLN A 1 121 ? 3.184 16.351 -3.573 1.00 47.44 121 GLN A N 1
ATOM 966 C CA . GLN A 1 121 ? 3.112 16.300 -2.099 1.00 47.44 121 GLN A CA 1
ATOM 967 C C . GLN A 1 121 ? 3.792 17.506 -1.424 1.00 47.44 121 GLN A C 1
ATOM 969 O O . GLN A 1 121 ? 3.932 17.535 -0.205 1.00 47.44 121 GLN A O 1
ATOM 974 N N . HIS A 1 122 ? 4.256 18.484 -2.206 1.00 44.16 122 HIS A N 1
ATOM 975 C CA . HIS A 1 122 ? 4.923 19.696 -1.710 1.00 44.16 122 HIS A CA 1
ATOM 976 C C . HIS A 1 122 ? 4.182 20.989 -2.075 1.00 44.16 122 HIS A C 1
ATOM 978 O O . HIS A 1 122 ? 4.745 22.073 -1.940 1.00 44.16 122 HIS A O 1
ATOM 984 N N . HIS A 1 123 ? 2.943 20.875 -2.564 1.00 37.47 123 HIS A N 1
ATOM 985 C CA . HIS A 1 123 ? 2.138 22.013 -3.006 1.00 37.47 123 HIS A CA 1
ATOM 986 C C . HIS A 1 123 ? 0.936 22.358 -2.115 1.00 37.47 123 HIS A C 1
ATOM 988 O O . HIS A 1 123 ? 0.166 23.232 -2.506 1.00 37.47 123 HIS A O 1
ATOM 994 N N . ASP A 1 124 ? 0.845 21.765 -0.922 1.00 40.12 124 ASP A N 1
ATOM 995 C CA . ASP A 1 124 ? -0.040 22.229 0.156 1.00 40.12 124 ASP A CA 1
ATOM 996 C C . ASP A 1 124 ? 0.779 22.813 1.316 1.00 40.12 124 ASP A C 1
ATOM 998 O O . ASP A 1 124 ? 1.782 22.170 1.714 1.00 40.12 124 ASP A O 1
#

Organism: NCBI:txid2777116

Secondary structure (DSSP, 8-state):
----------------------------TT----PPPP--TTTT-----S--TTSSS-EEEE----S------SSSS-TTEEEE-TT-TTT---GGGGTSSSS----PPPGGG-GGGTGGGS--

Foldseek 3Di:
DDDDDDDDDDDPPPPPPPPDPPDPDDDPPVDDDPDDDDDDPLAVDDDDDPFFAQPVHKAKAFDPDDPDPDDPDPDPDRDGMDIAHCVDPVRHADPVQCHVPDPGHTHGYHCVVPCPVVVVVPPD

Sequence (124 aa):
MREVLLAVLLATSSAFDYDDQFQEFITTETERGLFPNIFNLATNSLINSTATCGQYSREEYCKLVEHVLLRATTNTQSPQCDICDVNDVHKRHPIEYAIDGTRRWWQSPSLANGLKIRESQHHD